Protein AF-W2F1P9-F1 (afdb_monomer_lite)

Sequence (73 aa):
MTEDNETVEWRHSLSAVVSAIAGAGLRIRFLHEHDYTFYLQRQSLERHDGEVYRHREGAPRIPLTYSIRAEKA

Structure (mmCIF, N/CA/C/O backbone):
data_AF-W2F1P9-F1
#
_entry.id   AF-W2F1P9-F1
#
loop_
_atom_site.group_PDB
_atom_site.id
_atom_site.type_symbol
_atom_site.label_atom_id
_atom_site.label_alt_id
_atom_site.label_comp_id
_atom_site.label_asym_id
_atom_site.label_entity_id
_atom_site.label_seq_id
_atom_site.pdbx_PDB_ins_code
_atom_site.Cartn_x
_atom_site.Cartn_y
_atom_site.Cartn_z
_atom_site.occupancy
_atom_site.B_iso_or_equiv
_atom_site.auth_seq_id
_atom_site.auth_comp_id
_atom_site.auth_asym_id
_atom_site.auth_atom_id
_atom_site.pdbx_PDB_model_num
ATOM 1 N N . MET A 1 1 ? 19.702 29.661 1.223 1.00 47.06 1 MET A N 1
ATOM 2 C CA . MET A 1 1 ? 18.948 28.619 0.505 1.00 47.06 1 MET A CA 1
ATOM 3 C C . MET A 1 1 ? 19.008 27.402 1.403 1.00 47.06 1 MET A C 1
ATOM 5 O O . MET A 1 1 ? 20.108 26.9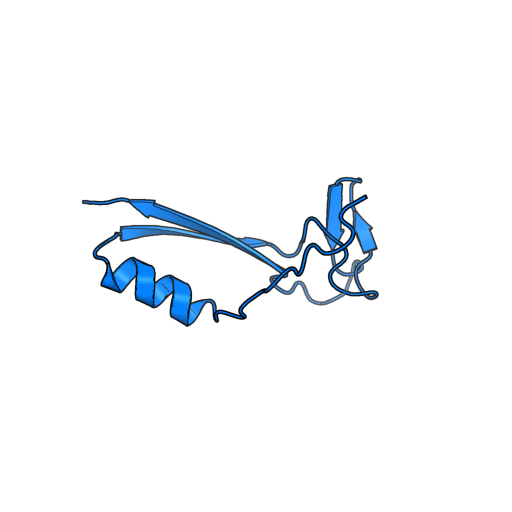48 1.671 1.00 47.06 1 MET A O 1
ATOM 9 N N . THR A 1 2 ? 17.911 27.015 2.051 1.00 49.69 2 THR A N 1
ATOM 10 C CA . THR A 1 2 ? 17.918 25.868 2.973 1.00 49.69 2 THR A CA 1
ATOM 11 C C . THR A 1 2 ? 17.782 24.599 2.140 1.00 49.69 2 THR A C 1
ATOM 13 O O . THR A 1 2 ? 16.683 24.210 1.757 1.00 49.69 2 THR A O 1
ATOM 16 N N . GLU A 1 3 ? 18.925 24.023 1.783 1.00 68.69 3 GLU A N 1
ATOM 17 C CA . GLU A 1 3 ? 19.063 22.749 1.077 1.00 68.69 3 GLU A CA 1
ATOM 18 C C . GLU A 1 3 ? 19.278 21.638 2.110 1.00 68.69 3 GLU A C 1
ATOM 20 O O . GLU A 1 3 ? 20.391 21.166 2.274 1.00 68.69 3 GLU A O 1
ATOM 25 N N . ASP A 1 4 ? 18.240 21.273 2.866 1.00 65.44 4 ASP A N 1
ATOM 26 C CA . ASP A 1 4 ? 18.253 20.033 3.657 1.00 65.44 4 ASP A CA 1
ATOM 27 C C . ASP A 1 4 ? 16.817 19.639 4.032 1.00 65.44 4 ASP A C 1
ATOM 29 O O . ASP A 1 4 ? 16.301 19.961 5.101 1.00 65.44 4 ASP A O 1
ATOM 33 N N . ASN A 1 5 ? 16.120 19.001 3.090 1.00 70.62 5 ASN A N 1
ATOM 34 C CA . ASN A 1 5 ? 14.869 18.302 3.374 1.00 70.62 5 ASN A CA 1
ATOM 35 C C . ASN A 1 5 ? 15.182 16.805 3.419 1.00 70.62 5 ASN A C 1
ATOM 37 O O . ASN A 1 5 ? 15.156 16.128 2.389 1.00 70.62 5 ASN A O 1
ATOM 41 N N . GLU A 1 6 ? 15.475 16.280 4.607 1.00 79.56 6 GLU A N 1
ATOM 42 C CA . GLU A 1 6 ? 15.559 14.835 4.805 1.00 79.56 6 GLU A CA 1
ATOM 43 C C . GLU A 1 6 ? 14.156 14.225 4.703 1.00 79.56 6 GLU A C 1
ATOM 45 O O . GLU A 1 6 ? 13.243 14.563 5.458 1.00 79.56 6 GLU A O 1
ATOM 50 N N . THR A 1 7 ? 13.970 13.316 3.744 1.00 78.69 7 THR A N 1
ATOM 51 C CA . THR A 1 7 ? 12.745 12.515 3.639 1.00 78.69 7 THR A CA 1
ATOM 52 C C . THR A 1 7 ? 12.978 11.184 4.340 1.00 78.69 7 THR A C 1
ATOM 54 O O . THR A 1 7 ? 13.811 10.388 3.910 1.00 78.69 7 THR A O 1
ATOM 57 N N . VAL A 1 8 ? 12.243 10.941 5.425 1.00 81.88 8 VAL A N 1
ATOM 58 C CA . VAL A 1 8 ? 12.274 9.670 6.157 1.00 81.88 8 VAL A CA 1
ATOM 59 C C . VAL A 1 8 ? 11.032 8.865 5.798 1.00 81.88 8 VAL A C 1
ATOM 61 O O . VAL A 1 8 ? 9.907 9.307 6.024 1.00 81.88 8 VAL A O 1
ATOM 64 N N . GLU A 1 9 ? 11.237 7.668 5.251 1.00 80.06 9 GLU A N 1
ATOM 65 C CA . GLU A 1 9 ? 10.167 6.734 4.903 1.00 80.06 9 GLU A CA 1
ATOM 66 C C . GLU A 1 9 ? 10.272 5.450 5.735 1.00 80.06 9 GLU A C 1
ATOM 68 O O . GLU A 1 9 ? 11.351 4.871 5.886 1.00 80.06 9 GLU A O 1
ATOM 73 N N . TRP A 1 10 ? 9.134 4.958 6.233 1.00 84.75 10 TRP A N 1
ATOM 74 C CA . TRP A 1 10 ? 9.042 3.667 6.917 1.00 84.75 10 TRP A CA 1
ATOM 75 C C . TRP A 1 10 ? 8.340 2.631 6.048 1.00 84.75 10 TRP A C 1
ATOM 77 O O . TRP A 1 10 ? 7.283 2.871 5.464 1.00 84.75 10 TRP A O 1
ATOM 87 N N . ARG A 1 11 ? 8.904 1.422 6.012 1.00 86.25 11 ARG A N 1
ATOM 88 C CA . ARG A 1 11 ? 8.291 0.281 5.328 1.00 86.25 11 ARG A CA 1
ATOM 89 C C . ARG A 1 11 ? 7.302 -0.411 6.258 1.00 86.25 11 ARG A C 1
ATOM 91 O O . ARG A 1 11 ? 7.700 -1.191 7.119 1.00 86.25 11 ARG A O 1
ATOM 98 N N . HIS A 1 12 ? 6.016 -0.179 6.035 1.00 90.06 12 HIS A N 1
ATOM 99 C CA . HIS A 1 12 ? 4.952 -0.960 6.659 1.00 90.06 12 HIS A CA 1
ATOM 100 C C . HIS A 1 12 ? 4.511 -2.084 5.724 1.00 90.06 12 HIS A C 1
ATOM 102 O O . HIS A 1 12 ? 4.282 -1.861 4.535 1.00 90.06 12 HIS A O 1
ATOM 108 N N . SER A 1 13 ? 4.381 -3.304 6.250 1.00 94.25 13 SER A N 1
ATOM 109 C CA . SER A 1 13 ? 3.718 -4.366 5.497 1.00 94.25 13 SER A CA 1
ATOM 110 C C . SER A 1 13 ? 2.234 -4.035 5.337 1.00 94.25 13 SER A C 1
ATOM 112 O O . SER A 1 13 ? 1.620 -3.414 6.208 1.00 94.25 13 SER A O 1
ATOM 114 N N . LEU A 1 14 ? 1.627 -4.520 4.254 1.00 94.81 14 LEU A N 1
ATOM 115 C CA . LEU A 1 14 ? 0.184 -4.403 4.056 1.00 94.81 14 LEU A CA 1
ATOM 116 C C . LEU A 1 14 ? -0.596 -5.017 5.230 1.00 94.81 14 LEU A C 1
ATOM 118 O O . LEU A 1 14 ? -1.571 -4.439 5.701 1.00 94.81 14 LEU A O 1
ATOM 122 N N . SER A 1 15 ? -0.115 -6.143 5.767 1.00 96.00 15 SER A N 1
ATOM 123 C CA . SER A 1 15 ? -0.705 -6.786 6.944 1.00 96.00 15 SER A CA 1
ATOM 124 C C . SER A 1 15 ? -0.691 -5.888 8.185 1.00 96.00 15 SER A C 1
ATOM 126 O O . SER A 1 15 ? -1.673 -5.887 8.927 1.00 96.00 15 SER A O 1
ATOM 128 N N . ALA A 1 16 ? 0.369 -5.099 8.400 1.00 97.56 16 ALA A N 1
ATOM 129 C CA . ALA A 1 16 ? 0.456 -4.175 9.528 1.00 97.56 16 ALA A CA 1
ATOM 130 C C . ALA A 1 16 ? -0.571 -3.045 9.394 1.00 97.56 16 ALA A C 1
ATOM 132 O O . ALA A 1 16 ? -1.278 -2.744 10.352 1.00 97.56 16 ALA A O 1
ATOM 133 N N . VAL A 1 17 ? -0.711 -2.478 8.192 1.00 96.81 17 VAL A N 1
ATOM 134 C CA . VAL A 1 17 ? -1.696 -1.422 7.908 1.00 96.81 17 VAL A CA 1
ATOM 135 C C . VAL A 1 17 ? -3.125 -1.942 8.085 1.00 96.81 17 VAL A C 1
ATOM 137 O O . VAL A 1 17 ? -3.920 -1.329 8.796 1.00 96.81 17 VAL A O 1
ATOM 140 N N . VAL A 1 18 ? -3.444 -3.102 7.502 1.00 97.62 18 VAL A N 1
ATOM 141 C CA . VAL A 1 18 ? -4.770 -3.734 7.618 1.00 97.62 18 VAL A CA 1
ATOM 142 C C . VAL A 1 18 ? -5.110 -4.045 9.077 1.00 97.62 18 VAL A C 1
ATOM 144 O O . VAL A 1 18 ? -6.200 -3.706 9.540 1.00 97.62 18 VAL A O 1
ATOM 147 N N . SER A 1 19 ? -4.169 -4.638 9.817 1.00 97.56 19 SER A N 1
ATOM 148 C CA . SER A 1 19 ? -4.368 -4.986 11.228 1.00 97.56 19 SER A CA 1
ATOM 149 C C . SER A 1 19 ? -4.546 -3.746 12.101 1.00 97.56 19 SER A C 1
ATOM 151 O O . SER A 1 19 ? -5.398 -3.749 12.983 1.00 97.56 19 SER A O 1
ATOM 153 N N . ALA A 1 20 ? -3.797 -2.670 11.842 1.00 97.75 20 ALA A N 1
ATOM 154 C CA . ALA A 1 20 ? -3.927 -1.418 12.582 1.00 97.75 20 ALA A CA 1
ATOM 155 C C . ALA A 1 20 ? -5.297 -0.756 12.363 1.00 97.75 20 ALA A C 1
ATOM 157 O O . ALA A 1 20 ? -5.936 -0.335 13.325 1.00 97.75 20 ALA A O 1
ATOM 158 N N . ILE A 1 21 ? -5.785 -0.718 11.117 1.00 97.50 21 ILE A N 1
ATOM 159 C CA . ILE A 1 21 ? -7.109 -0.163 10.787 1.00 97.50 21 ILE A CA 1
ATOM 160 C C . ILE A 1 21 ? -8.221 -0.973 11.463 1.00 97.50 21 ILE A C 1
ATOM 162 O O . ILE A 1 21 ? -9.116 -0.395 12.082 1.00 97.50 21 ILE A O 1
ATOM 166 N N . ALA A 1 22 ? -8.151 -2.305 11.381 1.00 96.25 22 ALA A N 1
ATOM 167 C CA . ALA A 1 22 ? -9.122 -3.184 12.028 1.00 96.25 22 ALA A CA 1
ATOM 168 C C . ALA A 1 22 ? -9.060 -3.075 13.563 1.00 96.25 22 ALA A C 1
ATOM 170 O O . ALA A 1 22 ? -10.097 -2.981 14.217 1.00 96.25 22 ALA A O 1
ATOM 171 N N . GLY A 1 23 ? -7.854 -3.025 14.139 1.00 97.62 23 GLY A N 1
ATOM 172 C CA . GLY A 1 23 ? -7.629 -2.855 15.577 1.00 97.62 23 GLY A CA 1
ATOM 173 C C . GLY A 1 23 ? -8.121 -1.510 16.118 1.00 97.62 23 GLY A C 1
ATOM 174 O O . GLY A 1 23 ? -8.528 -1.429 17.273 1.00 97.62 23 GLY A O 1
ATOM 175 N N . ALA A 1 24 ? -8.170 -0.476 15.275 1.00 97.81 24 ALA A N 1
ATOM 176 C CA . ALA A 1 24 ? -8.796 0.808 15.592 1.00 97.81 24 ALA A CA 1
ATOM 177 C C . ALA A 1 24 ? -10.342 0.774 15.551 1.00 97.81 24 ALA A C 1
ATOM 179 O O . ALA A 1 24 ? -10.986 1.800 15.772 1.00 97.81 24 ALA A O 1
ATOM 180 N N . GLY A 1 25 ? -10.953 -0.380 15.256 1.00 97.25 25 GLY A N 1
ATOM 181 C CA . GLY A 1 25 ? -12.406 -0.552 15.193 1.00 97.25 25 GLY A CA 1
ATOM 182 C C . GLY A 1 25 ? -13.051 -0.023 13.909 1.00 97.25 25 GLY A C 1
ATOM 183 O O . GLY A 1 25 ? -14.272 0.127 13.856 1.00 97.25 25 GLY A O 1
ATOM 184 N N . LEU A 1 26 ? -12.261 0.276 12.872 1.00 98.00 26 LEU A N 1
ATOM 185 C CA . LEU A 1 26 ? -12.781 0.707 11.576 1.00 98.00 26 LEU A CA 1
ATOM 186 C C . LEU A 1 26 ? -13.096 -0.500 10.694 1.00 98.00 26 LEU A C 1
ATOM 188 O O . LEU A 1 26 ? -12.322 -1.457 10.607 1.00 98.00 26 LEU A O 1
ATOM 192 N N . ARG A 1 27 ? -14.214 -0.433 9.968 1.00 97.50 27 ARG A N 1
ATOM 193 C CA . ARG A 1 27 ? -14.591 -1.477 9.017 1.00 97.50 27 ARG A CA 1
ATOM 194 C C . ARG A 1 27 ? -14.027 -1.159 7.641 1.00 97.50 27 ARG A C 1
ATOM 196 O O . ARG A 1 27 ? -14.409 -0.171 7.013 1.00 97.50 27 ARG A O 1
ATOM 203 N N . ILE A 1 28 ? -13.148 -2.027 7.155 1.00 97.75 28 ILE A N 1
ATOM 204 C CA . ILE A 1 28 ? -12.592 -1.931 5.804 1.00 97.75 28 ILE A CA 1
ATOM 205 C C . ILE A 1 28 ? -13.715 -2.172 4.787 1.00 97.75 28 ILE A C 1
ATOM 207 O O . ILE A 1 28 ? -14.455 -3.152 4.872 1.00 97.75 28 ILE A O 1
ATOM 211 N N . ARG A 1 29 ? -13.860 -1.251 3.832 1.00 98.06 29 ARG A N 1
ATOM 212 C CA . ARG A 1 29 ? -14.843 -1.317 2.740 1.00 98.06 29 ARG A CA 1
ATOM 213 C C . ARG A 1 29 ? -14.260 -1.898 1.475 1.00 98.06 29 ARG A C 1
ATOM 215 O O . ARG A 1 29 ? -14.938 -2.667 0.803 1.00 98.06 29 ARG A O 1
ATOM 222 N N . PHE A 1 30 ? -13.032 -1.509 1.167 1.00 97.69 30 PHE A N 1
ATOM 223 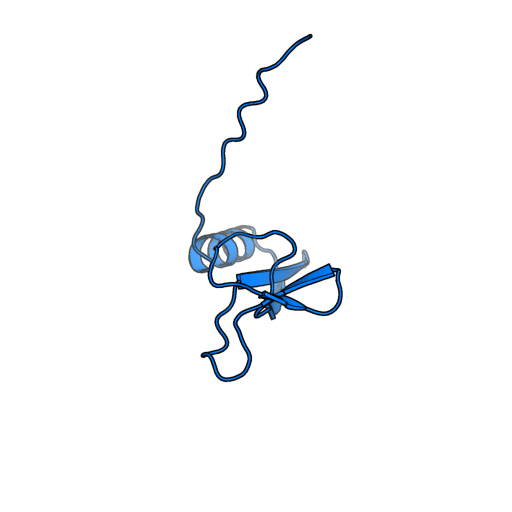C CA . PHE A 1 30 ? -12.272 -2.081 0.076 1.00 97.69 30 PHE A CA 1
ATOM 224 C C . PHE A 1 30 ? -10.780 -1.944 0.344 1.00 97.69 30 PHE A C 1
ATOM 226 O O . PHE A 1 30 ? -10.333 -1.028 1.040 1.00 97.69 30 PHE A O 1
ATOM 233 N N . LEU A 1 31 ? -10.040 -2.842 -0.290 1.00 97.81 31 LEU A N 1
ATOM 234 C CA . LEU A 1 31 ? -8.612 -2.768 -0.518 1.00 97.81 31 LEU A CA 1
ATOM 235 C C . LEU A 1 31 ? -8.403 -3.132 -1.991 1.00 97.81 31 LEU A C 1
ATOM 237 O O . LEU A 1 31 ? -8.770 -4.230 -2.406 1.00 97.81 31 LEU A O 1
ATOM 241 N N . HIS A 1 32 ? -7.880 -2.198 -2.778 1.00 96.81 32 HIS A N 1
ATOM 242 C CA . HIS A 1 32 ? -7.550 -2.422 -4.184 1.00 96.81 32 HIS A CA 1
ATOM 243 C C . HIS A 1 32 ? -6.047 -2.353 -4.360 1.00 96.81 32 HIS A C 1
ATOM 245 O O . HIS A 1 32 ? -5.427 -1.368 -3.963 1.00 96.81 32 HIS A O 1
ATOM 251 N N . GLU A 1 33 ? -5.490 -3.395 -4.959 1.00 96.25 33 GLU A N 1
ATOM 252 C CA . GLU A 1 33 ? -4.096 -3.452 -5.365 1.00 96.25 33 GLU A CA 1
ATOM 253 C C . GLU A 1 33 ? -3.974 -3.031 -6.825 1.00 96.25 33 GLU A C 1
ATOM 255 O O . GLU A 1 33 ? -4.784 -3.411 -7.673 1.00 96.25 33 GLU A O 1
ATOM 260 N N . HIS A 1 34 ? -2.947 -2.239 -7.101 1.00 93.75 34 HIS A N 1
ATOM 261 C CA . HIS A 1 34 ? -2.683 -1.654 -8.403 1.00 93.75 34 HIS A CA 1
ATOM 262 C C . HIS A 1 34 ? -1.271 -2.029 -8.831 1.00 93.75 34 HIS A C 1
ATOM 264 O O . HIS A 1 34 ? -0.310 -1.883 -8.074 1.00 93.75 34 HIS A O 1
ATOM 270 N N . ASP A 1 35 ? -1.129 -2.477 -10.070 1.00 93.19 35 ASP A N 1
ATOM 271 C CA . ASP A 1 35 ? 0.142 -2.880 -10.679 1.00 93.19 35 ASP A CA 1
ATOM 272 C C . ASP A 1 35 ? 0.927 -1.700 -11.272 1.00 93.19 35 ASP A C 1
ATOM 274 O O . ASP A 1 35 ? 1.745 -1.864 -12.178 1.00 93.19 35 ASP A O 1
ATOM 278 N N . TYR A 1 36 ? 0.665 -0.494 -10.769 1.00 92.62 36 TYR A N 1
ATOM 279 C CA . TYR A 1 36 ? 1.287 0.741 -11.212 1.00 92.62 36 TYR A CA 1
ATOM 280 C C . TYR A 1 36 ? 1.683 1.626 -10.035 1.00 92.62 36 TYR A C 1
ATOM 282 O O . TYR A 1 36 ? 1.183 1.481 -8.922 1.00 92.62 36 TYR A O 1
ATOM 290 N N . THR A 1 37 ? 2.582 2.567 -10.291 1.00 92.00 37 THR A N 1
ATOM 291 C CA . THR A 1 37 ? 2.983 3.600 -9.332 1.00 92.00 37 THR A CA 1
ATOM 292 C C . THR A 1 37 ? 3.091 4.954 -10.029 1.00 92.00 37 THR A C 1
ATOM 294 O O . THR A 1 37 ? 3.200 5.021 -11.251 1.00 92.00 37 THR A O 1
ATOM 297 N N . PHE A 1 38 ? 3.039 6.039 -9.265 1.00 89.44 38 PHE A N 1
ATOM 298 C CA . PHE A 1 38 ? 3.058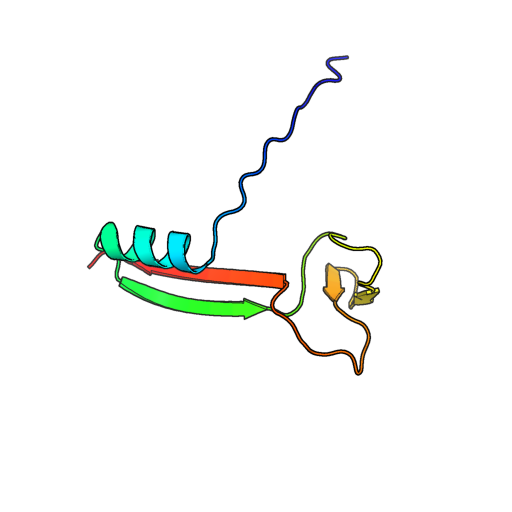 7.411 -9.787 1.00 89.44 38 PHE A CA 1
ATOM 299 C C . PHE A 1 38 ? 4.473 7.995 -9.907 1.00 89.44 38 PHE A C 1
ATOM 301 O O . PHE A 1 38 ? 4.662 9.089 -10.426 1.00 89.44 38 PHE A O 1
ATOM 308 N N . TYR A 1 39 ? 5.483 7.270 -9.431 1.00 84.81 39 TYR A N 1
ATOM 309 C CA . TYR A 1 39 ? 6.880 7.689 -9.462 1.00 84.81 39 TYR A CA 1
ATOM 310 C C . TYR A 1 39 ? 7.779 6.504 -9.798 1.00 84.81 39 TYR A C 1
ATOM 312 O O . TYR A 1 39 ? 7.445 5.353 -9.515 1.00 84.81 39 TYR A O 1
ATOM 320 N N . LEU A 1 40 ? 8.934 6.774 -10.406 1.00 82.69 40 LEU A N 1
ATOM 321 C CA . LEU A 1 40 ? 9.862 5.731 -10.833 1.00 82.69 40 LEU A CA 1
ATOM 322 C C . LEU A 1 40 ? 10.583 5.114 -9.624 1.00 82.69 40 LEU A C 1
ATOM 324 O O . LEU A 1 40 ? 11.711 5.469 -9.299 1.00 82.69 40 LEU A O 1
ATOM 328 N N . GLN A 1 41 ? 9.924 4.167 -8.956 1.00 7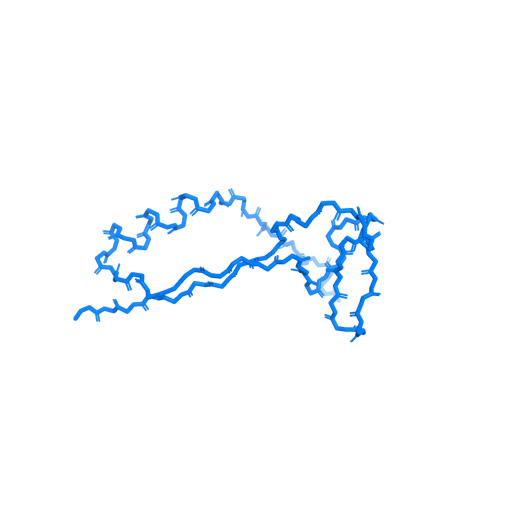7.31 41 GLN A N 1
ATOM 329 C CA . GLN A 1 41 ? 10.477 3.454 -7.800 1.00 77.31 41 GLN A CA 1
ATOM 330 C C . GLN A 1 41 ? 11.652 2.537 -8.170 1.00 77.31 41 GLN A C 1
ATOM 332 O O . GLN A 1 41 ? 12.509 2.251 -7.336 1.00 77.31 41 GLN A O 1
ATOM 337 N N . ARG A 1 42 ? 11.651 1.996 -9.396 1.00 79.81 42 ARG A N 1
ATOM 338 C CA . ARG A 1 42 ? 12.615 0.996 -9.878 1.00 79.81 42 ARG A CA 1
ATOM 339 C C . ARG A 1 42 ? 12.894 1.213 -11.359 1.00 79.81 42 ARG A C 1
ATOM 341 O O . ARG A 1 42 ? 11.970 1.470 -12.121 1.00 79.81 42 ARG A O 1
ATOM 348 N N . GLN A 1 43 ? 14.142 1.002 -11.774 1.00 81.81 43 GLN A N 1
ATOM 349 C CA . GLN A 1 43 ? 14.570 1.154 -13.174 1.00 81.81 43 GLN A CA 1
ATOM 350 C C . GLN A 1 43 ? 13.921 0.148 -14.140 1.00 81.81 43 GLN A C 1
ATOM 352 O O . GLN A 1 43 ? 13.940 0.360 -15.344 1.00 81.81 43 GLN A O 1
ATOM 357 N N . SER A 1 44 ? 13.353 -0.948 -13.628 1.00 84.62 44 SER A N 1
ATOM 358 C CA . SER A 1 44 ? 12.656 -1.959 -14.431 1.00 84.62 44 SER A CA 1
ATOM 359 C C . SER A 1 44 ? 11.217 -1.584 -14.801 1.00 84.62 44 SER A C 1
ATOM 361 O O . SER A 1 44 ? 10.549 -2.371 -15.473 1.00 84.62 44 SER A O 1
ATOM 363 N N . LEU A 1 45 ? 10.721 -0.436 -14.329 1.00 89.31 45 LEU A N 1
ATOM 364 C CA . LEU A 1 45 ? 9.400 0.072 -14.675 1.00 89.31 45 LEU A CA 1
ATOM 365 C C . LEU A 1 45 ? 9.487 0.983 -15.901 1.00 89.31 45 LEU A C 1
ATOM 367 O O . LEU A 1 45 ? 10.406 1.789 -16.034 1.00 89.31 45 LEU A O 1
ATOM 371 N N . GLU A 1 46 ? 8.491 0.881 -16.765 1.00 90.31 46 GLU A N 1
ATOM 372 C CA . GLU A 1 46 ? 8.338 1.675 -17.976 1.00 90.31 46 GLU A CA 1
ATOM 373 C C . GLU A 1 46 ? 7.182 2.663 -17.785 1.00 90.31 46 GLU A C 1
ATOM 375 O O . GLU A 1 46 ? 6.194 2.376 -17.100 1.00 90.31 46 GLU A O 1
ATOM 380 N N . ARG A 1 47 ? 7.321 3.862 -18.357 1.00 89.12 47 ARG A N 1
ATOM 381 C CA . ARG A 1 47 ? 6.277 4.889 -18.298 1.00 89.12 47 ARG A CA 1
ATOM 382 C C . ARG A 1 47 ? 5.119 4.472 -19.203 1.00 89.12 47 ARG A C 1
ATOM 384 O O . ARG A 1 47 ? 5.331 4.190 -20.378 1.00 89.12 47 ARG A O 1
ATOM 391 N N . HIS A 1 48 ? 3.911 4.475 -18.659 1.00 83.38 48 HIS A N 1
ATOM 392 C CA . HIS A 1 48 ? 2.680 4.089 -19.340 1.00 83.38 48 HIS A CA 1
ATOM 393 C C . HIS A 1 48 ? 1.665 5.233 -19.224 1.00 83.38 48 HIS A C 1
ATOM 395 O O . HIS A 1 48 ? 1.484 5.789 -18.143 1.00 83.38 48 HIS A O 1
ATOM 401 N N . ASP A 1 49 ? 1.035 5.616 -20.336 1.00 79.19 49 ASP A N 1
ATOM 402 C CA . ASP A 1 49 ? 0.030 6.696 -20.418 1.00 79.19 49 ASP A CA 1
ATOM 403 C C . ASP A 1 49 ? 0.431 8.033 -19.763 1.00 79.19 49 ASP A C 1
ATOM 405 O O . ASP A 1 49 ? -0.411 8.783 -19.278 1.00 79.19 49 ASP A O 1
ATOM 409 N N . GLY A 1 50 ? 1.730 8.347 -19.727 1.00 75.12 50 GLY A N 1
ATOM 410 C CA . GLY A 1 50 ? 2.264 9.618 -19.226 1.00 75.12 50 GLY A CA 1
ATOM 411 C C . GLY A 1 50 ? 2.271 9.775 -17.699 1.00 75.12 50 GLY A C 1
ATOM 412 O O . GLY A 1 50 ? 3.237 10.318 -17.165 1.00 75.12 50 GLY A O 1
ATOM 413 N N . GLU A 1 51 ? 1.279 9.243 -16.994 1.00 82.81 51 GLU A N 1
ATOM 414 C CA . GLU A 1 51 ? 1.040 9.556 -15.575 1.00 82.81 51 GLU A CA 1
ATOM 415 C C . GLU A 1 51 ? 1.423 8.425 -14.611 1.00 82.81 51 GLU A C 1
ATOM 417 O O . GLU A 1 51 ? 1.447 8.623 -13.395 1.00 82.81 51 GLU A O 1
ATOM 422 N N . VAL A 1 52 ? 1.726 7.228 -15.124 1.00 90.62 52 VAL A N 1
ATOM 423 C CA . VAL A 1 52 ? 2.036 6.063 -14.287 1.00 90.62 52 VAL A CA 1
ATOM 424 C C . VAL A 1 52 ? 3.228 5.266 -14.812 1.00 90.62 52 VAL A C 1
ATOM 426 O O . VAL A 1 52 ? 3.582 5.314 -15.988 1.00 90.62 52 VAL A O 1
ATOM 429 N N . TYR A 1 53 ? 3.847 4.500 -13.922 1.00 91.56 53 TYR A N 1
ATOM 430 C CA . TYR A 1 53 ? 4.917 3.555 -14.222 1.00 91.56 53 TYR A CA 1
ATOM 431 C C . TYR A 1 53 ? 4.436 2.137 -13.935 1.00 91.56 53 TYR A C 1
ATOM 433 O O . TYR A 1 53 ? 3.838 1.885 -12.884 1.00 91.56 53 TYR A O 1
ATOM 441 N N . ARG A 1 54 ? 4.699 1.213 -14.860 1.00 91.81 54 ARG A N 1
ATOM 442 C CA . ARG A 1 54 ? 4.282 -0.196 -14.787 1.00 91.81 54 ARG A CA 1
ATOM 443 C C . ARG A 1 54 ? 5.421 -1.112 -15.199 1.00 91.81 54 ARG A C 1
ATOM 445 O O . ARG A 1 54 ? 6.384 -0.680 -15.822 1.00 91.81 54 ARG A O 1
ATOM 452 N N . HIS A 1 55 ? 5.314 -2.390 -14.861 1.00 90.62 55 HIS A N 1
ATOM 453 C CA . HIS A 1 55 ? 6.180 -3.382 -15.485 1.00 90.62 55 HIS A CA 1
ATOM 454 C C . HIS A 1 55 ? 5.902 -3.471 -16.989 1.00 90.62 55 HIS A C 1
ATOM 456 O O . HIS A 1 55 ? 4.775 -3.234 -17.426 1.00 90.62 55 HIS A O 1
ATOM 462 N N . ARG A 1 56 ? 6.934 -3.835 -17.759 1.00 87.62 56 ARG A N 1
ATOM 463 C CA . ARG A 1 56 ? 6.816 -4.103 -19.195 1.00 87.62 56 ARG A CA 1
ATOM 464 C C . ARG A 1 56 ? 5.688 -5.094 -19.473 1.00 87.62 56 ARG A C 1
ATOM 466 O O . ARG A 1 56 ? 5.488 -6.052 -18.722 1.00 87.62 56 ARG A O 1
ATOM 473 N N . GLU A 1 57 ? 5.013 -4.903 -20.598 1.00 84.88 57 GLU A N 1
ATOM 474 C CA . GLU A 1 57 ? 4.040 -5.861 -21.111 1.00 84.88 57 GLU A CA 1
ATOM 475 C C . GLU A 1 57 ? 4.631 -7.285 -21.198 1.00 84.88 57 GLU A C 1
ATOM 477 O O . GLU A 1 57 ? 5.763 -7.494 -21.635 1.00 84.88 57 GLU A O 1
ATOM 482 N N . GLY A 1 58 ? 3.880 -8.275 -20.710 1.00 85.88 58 GLY A N 1
ATOM 483 C CA . GLY A 1 58 ? 4.323 -9.672 -20.617 1.00 85.88 58 GLY A CA 1
ATOM 484 C C . GLY A 1 58 ? 5.088 -10.03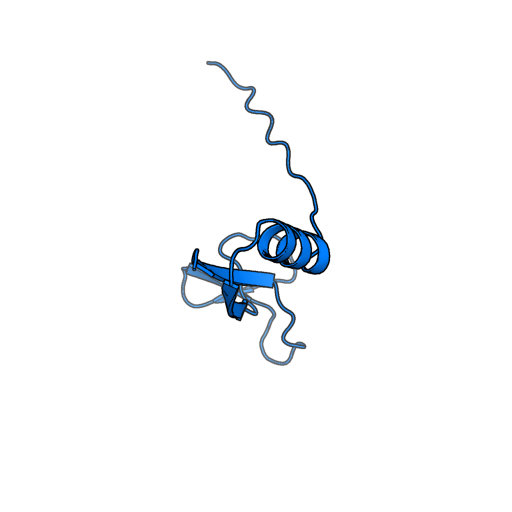8 -19.337 1.00 85.88 58 GLY A C 1
ATOM 485 O O . GLY A 1 58 ? 5.279 -11.225 -19.072 1.00 85.88 58 GLY A O 1
ATOM 486 N N . ALA A 1 59 ? 5.484 -9.069 -18.505 1.00 86.81 59 ALA A N 1
ATOM 487 C CA . ALA A 1 59 ? 6.000 -9.356 -17.167 1.00 86.81 59 ALA A CA 1
ATOM 488 C C . ALA A 1 59 ? 4.859 -9.693 -16.179 1.00 86.81 59 ALA A C 1
ATOM 490 O O . ALA A 1 59 ? 3.717 -9.265 -16.376 1.00 86.81 59 ALA A O 1
ATOM 491 N N . PRO A 1 60 ? 5.141 -10.426 -15.083 1.00 86.81 60 PRO A N 1
ATOM 492 C CA . PRO A 1 60 ? 4.159 -10.651 -14.028 1.00 86.81 60 PRO A CA 1
ATOM 493 C C . PRO A 1 60 ? 3.628 -9.331 -13.457 1.00 86.81 60 PRO A C 1
ATOM 495 O O . PRO A 1 60 ? 4.400 -8.447 -13.081 1.00 86.81 60 PRO A O 1
ATOM 498 N N . ARG A 1 61 ? 2.301 -9.217 -13.350 1.00 86.75 61 ARG A N 1
ATOM 499 C CA . ARG A 1 61 ? 1.638 -8.067 -12.725 1.00 86.75 61 ARG A CA 1
ATOM 500 C C . ARG A 1 61 ? 1.762 -8.196 -11.210 1.00 86.75 61 ARG A C 1
ATOM 502 O O . ARG A 1 61 ? 1.077 -9.020 -10.607 1.00 86.75 61 ARG A O 1
ATOM 509 N N . ILE A 1 62 ? 2.654 -7.410 -10.611 1.00 89.56 62 ILE A N 1
ATOM 510 C CA . ILE A 1 62 ? 2.821 -7.341 -9.155 1.00 89.56 62 ILE A CA 1
ATOM 511 C C . ILE A 1 62 ? 2.239 -6.033 -8.607 1.00 89.56 62 ILE A C 1
ATOM 513 O O . ILE A 1 62 ? 2.385 -4.998 -9.259 1.00 89.56 62 ILE A O 1
ATOM 517 N N . PRO A 1 63 ? 1.609 -6.045 -7.419 1.00 91.44 63 PRO A N 1
ATOM 518 C CA . PRO A 1 63 ? 1.154 -4.824 -6.766 1.00 91.44 63 PRO A CA 1
ATOM 519 C C . PRO A 1 63 ? 2.316 -3.868 -6.474 1.00 91.44 63 PRO A C 1
ATOM 521 O O . PRO A 1 63 ? 3.297 -4.241 -5.828 1.00 91.44 63 PRO A O 1
ATOM 524 N N . LEU A 1 64 ? 2.188 -2.626 -6.937 1.00 91.62 64 LEU A N 1
ATOM 525 C CA . LEU A 1 64 ? 3.142 -1.536 -6.696 1.00 91.62 64 LEU A CA 1
ATOM 526 C C . LEU A 1 6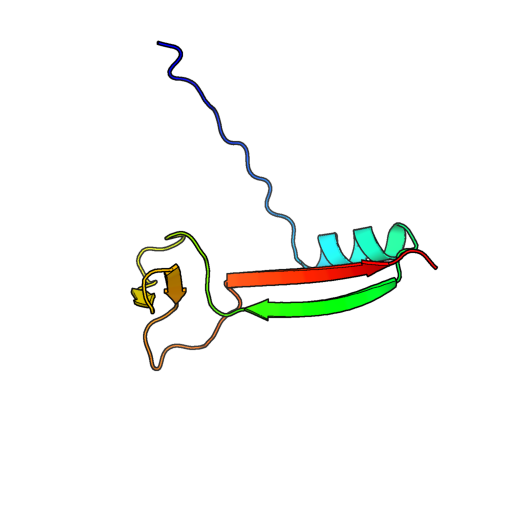4 ? 2.542 -0.442 -5.811 1.00 91.62 64 LEU A C 1
ATOM 528 O O . LEU A 1 64 ? 3.265 0.228 -5.073 1.00 91.62 64 LEU A O 1
ATOM 532 N N . THR A 1 65 ? 1.221 -0.275 -5.858 1.00 92.88 65 THR A N 1
ATOM 533 C CA . THR A 1 65 ? 0.489 0.604 -4.951 1.00 92.88 65 THR A CA 1
ATOM 534 C C . THR A 1 65 ? -0.842 -0.021 -4.552 1.00 92.88 65 THR A C 1
ATOM 536 O O . THR A 1 65 ? -1.302 -0.989 -5.159 1.00 92.88 65 THR A O 1
ATOM 539 N N . TYR A 1 66 ? -1.467 0.515 -3.510 1.00 95.44 66 TYR A N 1
ATOM 540 C CA . TYR A 1 66 ? -2.793 0.090 -3.087 1.00 95.44 66 TYR A CA 1
ATOM 541 C C . TYR A 1 66 ? -3.613 1.280 -2.598 1.00 95.44 66 TYR A C 1
ATOM 543 O O . TYR A 1 66 ? -3.080 2.286 -2.134 1.00 95.44 66 TYR A O 1
ATOM 551 N N . SER A 1 67 ? -4.931 1.143 -2.674 1.00 96.38 67 SER A N 1
ATOM 552 C CA . SER A 1 67 ? -5.885 2.078 -2.081 1.00 96.38 67 SER A CA 1
ATOM 553 C C . SER A 1 67 ? -6.779 1.338 -1.101 1.00 96.38 67 SER A C 1
ATOM 555 O O . SER A 1 67 ? -7.321 0.284 -1.438 1.00 96.38 67 SER A O 1
ATOM 557 N N . ILE A 1 68 ? -6.972 1.904 0.086 1.00 98.00 68 ILE A N 1
ATOM 558 C CA . ILE A 1 68 ? -7.826 1.345 1.132 1.00 98.00 68 ILE A CA 1
ATOM 559 C C . ILE A 1 68 ? -8.841 2.387 1.591 1.00 98.00 68 ILE A C 1
ATOM 561 O O . ILE A 1 68 ? -8.508 3.557 1.776 1.00 98.00 68 ILE A O 1
ATOM 565 N N . ARG A 1 69 ? -10.086 1.955 1.799 1.00 97.94 69 ARG A N 1
ATOM 566 C CA . ARG A 1 69 ? -11.128 2.757 2.448 1.00 97.94 69 ARG A CA 1
ATOM 567 C C . ARG A 1 69 ? -11.659 2.001 3.645 1.00 97.94 69 ARG A C 1
ATOM 569 O O . ARG A 1 69 ? -12.031 0.834 3.531 1.00 97.94 69 ARG A O 1
ATOM 576 N N . ALA A 1 70 ? -11.765 2.698 4.764 1.00 98.31 70 ALA A N 1
ATOM 577 C CA . ALA A 1 70 ? -12.417 2.210 5.964 1.00 98.31 70 ALA A CA 1
ATOM 578 C C . ALA A 1 70 ? -13.373 3.277 6.497 1.00 98.31 70 ALA A C 1
ATOM 580 O O . ALA A 1 70 ? -13.201 4.466 6.228 1.00 98.31 70 ALA A O 1
ATOM 581 N N . GLU A 1 71 ? -14.395 2.847 7.222 1.00 97.81 71 GLU A N 1
ATOM 582 C CA . GLU A 1 71 ? -15.375 3.740 7.835 1.00 97.81 71 GLU A CA 1
ATOM 583 C C . GLU A 1 71 ? -15.627 3.342 9.288 1.00 97.81 71 GLU A C 1
ATOM 585 O O . GLU A 1 71 ? -15.530 2.164 9.651 1.00 97.81 71 GLU A O 1
ATOM 590 N N . LYS A 1 72 ? -15.922 4.344 10.121 1.00 94.56 72 LYS A N 1
ATOM 591 C CA . LYS A 1 72 ? -16.393 4.125 11.486 1.00 94.56 72 LYS A CA 1
ATOM 592 C C . LYS A 1 72 ? -17.840 3.637 11.414 1.00 94.56 72 LYS A C 1
ATOM 594 O O . LYS A 1 72 ? -18.599 4.137 10.583 1.00 94.56 72 LYS A O 1
ATOM 599 N N . ALA A 1 73 ? -18.170 2.634 12.225 1.00 73.75 73 ALA A N 1
ATOM 600 C CA . ALA A 1 73 ? -19.550 2.193 12.398 1.00 73.75 73 ALA A CA 1
ATOM 601 C C . ALA A 1 73 ? -20.409 3.301 13.022 1.00 73.75 73 ALA A C 1
ATOM 603 O O . ALA A 1 73 ? -19.856 4.080 13.839 1.00 73.75 73 ALA A O 1
#

Foldseek 3Di:
DPPDDDDDDDDDDPVRVVCVCVVVVWAWPDKDFDQWDQDCPDPQWDDDPNRITHHDPPDDRDGPDMDIDTHHD

Radius of gyration: 16.22 Å; chains: 1; bounding box: 39×39×37 Å

pLDDT: mean 88.54, std 10.39, range [47.06, 98.31]

Secondary structure (DSSP, 8-state):
-------------HHHHHHHHHHTTPEEEEEEEESEESS--STTEEEETTTEEEEPTTS-----EEEEEEE--